Protein AF-A0A0B6YKN8-F1 (afdb_monomer_lite)

Foldseek 3Di:
DDDDDDPPPDDPPDDPCVVVPPPDDDDDPQPPPDPPDTDDDPPCCCVVVNDDDDDDDDDFKDWDFPDDQDPVNVVVVVVCDPPDPDDLCVDPSSNCRLVGTPFMWGPVCDDPNFTFGPRPVRPGDDDD

Sequence (128 aa):
NDTPIDGQTEPKKISPLKSLFNFAGRGSDASSSGPGVYTLESGTQEDTWGPVVCLHGQLELICVFHDVLQPDQVKALNQIGSNSLFHFSEDSYLADLPAKLVARYNAKACQDHICVDISPYQNHGTFA

pLDDT: mean 75.56, std 18.21, range [38.16, 95.94]

Organism: NCBI:txid1028688

Radius of gyration: 21.92 Å; chains: 1; bounding box: 47×51×51 Å

Secondary structure (DSSP, 8-state):
-PPP-----------GGGGTS------------STT-----TT-HHHHH-S-----S---EEEEESSPPPHHHHHHHHHT-TT----GGGSTTTTTHHHHEEEEEEEEEEETTEEEE-STT--PPPP-

Structure (mmCIF, N/CA/C/O backbone):
data_AF-A0A0B6YKN8-F1
#
_entry.id   AF-A0A0B6YKN8-F1
#
loop_
_atom_site.group_PDB
_atom_site.id
_atom_site.type_symbol
_atom_site.label_atom_id
_atom_site.label_alt_id
_atom_site.label_comp_id
_atom_site.label_asym_id
_atom_site.label_entity_id
_atom_site.label_seq_id
_atom_site.pdbx_P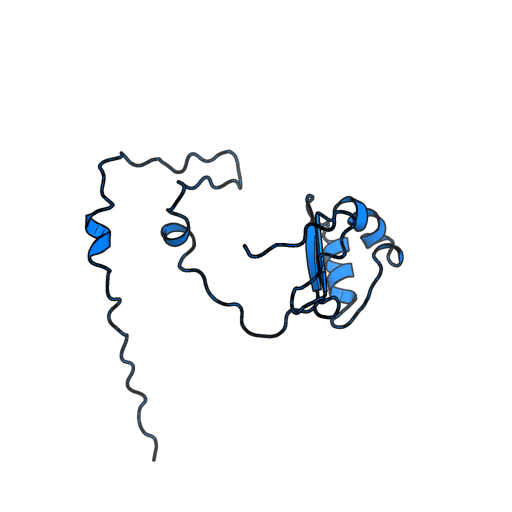DB_ins_code
_atom_site.Cartn_x
_atom_site.Cartn_y
_atom_site.Cartn_z
_atom_site.occupancy
_atom_site.B_iso_or_equiv
_atom_site.auth_seq_id
_atom_site.auth_comp_id
_atom_site.auth_asym_id
_atom_site.auth_atom_id
_atom_site.pdbx_PDB_model_num
ATOM 1 N N . ASN A 1 1 ? -29.385 37.904 -11.415 1.00 38.72 1 ASN A N 1
ATOM 2 C CA . ASN A 1 1 ? -30.184 37.481 -10.247 1.00 38.72 1 ASN A CA 1
ATOM 3 C C . ASN A 1 1 ? -29.341 36.530 -9.433 1.00 38.72 1 ASN A C 1
ATOM 5 O O . ASN A 1 1 ? -29.482 35.324 -9.576 1.00 38.72 1 ASN A O 1
ATOM 9 N N . ASP A 1 2 ? -28.439 37.094 -8.637 1.00 40.06 2 ASP A N 1
ATOM 10 C CA . ASP A 1 2 ? -27.585 36.345 -7.721 1.00 40.06 2 ASP A CA 1
ATOM 11 C C . ASP A 1 2 ? -28.316 36.227 -6.386 1.00 40.06 2 ASP A C 1
ATOM 13 O O . ASP A 1 2 ? -28.654 37.229 -5.755 1.00 40.06 2 ASP A O 1
ATOM 17 N N . THR A 1 3 ? -28.637 35.000 -5.993 1.00 44.31 3 THR A N 1
ATOM 18 C CA . THR A 1 3 ? -29.178 34.699 -4.665 1.00 44.31 3 THR A CA 1
ATOM 19 C C . THR A 1 3 ? -27.998 34.447 -3.721 1.00 44.31 3 THR A C 1
ATOM 21 O O . THR A 1 3 ? -27.109 33.679 -4.093 1.00 44.31 3 THR A O 1
ATOM 24 N N . PRO A 1 4 ? -27.935 35.053 -2.521 1.00 40.88 4 PRO A N 1
ATOM 25 C CA . PRO A 1 4 ? -26.862 34.767 -1.576 1.00 40.88 4 PRO A CA 1
ATOM 26 C C . PRO A 1 4 ? -27.065 33.373 -0.975 1.00 40.88 4 PRO A C 1
ATOM 28 O O . PRO A 1 4 ? -28.163 33.040 -0.529 1.00 40.88 4 PRO A O 1
ATOM 31 N N . ILE A 1 5 ? -26.003 32.568 -0.953 1.00 49.09 5 ILE A N 1
ATOM 32 C CA . ILE A 1 5 ? -25.959 31.290 -0.238 1.00 49.09 5 ILE A CA 1
ATOM 33 C C . ILE A 1 5 ? -25.779 31.626 1.246 1.00 49.09 5 ILE A C 1
ATOM 35 O O . ILE A 1 5 ? -24.720 32.099 1.656 1.00 49.09 5 ILE A O 1
ATOM 39 N N . ASP A 1 6 ? -26.845 31.444 2.023 1.00 45.25 6 ASP A N 1
ATOM 40 C CA . ASP A 1 6 ? -26.867 31.634 3.473 1.00 45.25 6 ASP A CA 1
ATOM 41 C C . ASP A 1 6 ? -25.912 30.627 4.134 1.00 45.25 6 ASP A C 1
ATOM 43 O O . ASP A 1 6 ? -26.119 29.413 4.086 1.00 45.25 6 ASP A O 1
ATOM 47 N N . GLY A 1 7 ? -24.821 31.137 4.705 1.00 52.66 7 GLY A N 1
ATOM 48 C CA . GLY A 1 7 ? -23.825 30.365 5.437 1.00 52.66 7 GLY A CA 1
ATOM 49 C C . GLY A 1 7 ? -24.338 29.983 6.820 1.00 52.66 7 GLY A C 1
ATOM 50 O O . GLY A 1 7 ? -23.845 30.498 7.823 1.00 52.66 7 GLY A O 1
ATOM 51 N N . GLN A 1 8 ? -25.311 29.074 6.887 1.00 38.16 8 GLN A N 1
ATOM 52 C CA . GLN A 1 8 ? -25.671 28.438 8.149 1.00 38.16 8 GLN A CA 1
ATOM 53 C C . GLN A 1 8 ? -24.605 27.411 8.520 1.00 38.16 8 GLN A C 1
ATOM 55 O O . GLN A 1 8 ? -24.595 26.275 8.051 1.00 38.16 8 GLN A O 1
ATOM 60 N N . THR A 1 9 ? -23.695 27.819 9.398 1.00 47.12 9 THR A N 1
ATOM 61 C CA . THR A 1 9 ? -22.888 26.905 10.200 1.00 47.12 9 THR A CA 1
ATOM 62 C C . THR A 1 9 ? -23.852 26.070 11.044 1.00 47.12 9 THR A C 1
ATOM 64 O O . THR A 1 9 ? -24.424 26.575 12.012 1.00 47.12 9 THR A O 1
ATOM 67 N N . GLU A 1 10 ? -24.075 24.807 10.672 1.00 41.91 10 GLU A N 1
ATOM 68 C CA . GLU A 1 10 ? -24.867 23.895 11.497 1.00 41.91 10 GLU A CA 1
ATOM 69 C C . GLU A 1 10 ? -24.273 23.849 12.916 1.00 41.91 10 GLU A C 1
ATOM 71 O O . GLU A 1 10 ? -23.067 23.611 13.082 1.00 41.91 10 GLU A O 1
ATOM 76 N N . PRO A 1 11 ? -25.079 24.064 13.970 1.00 43.78 11 PRO A N 1
ATOM 77 C CA . PRO A 1 11 ? -24.604 23.875 15.326 1.00 43.78 11 PRO A CA 1
ATOM 78 C C . PRO A 1 11 ? -24.245 22.398 15.493 1.00 43.78 11 PRO A C 1
ATOM 80 O O . PRO A 1 11 ? -25.113 21.529 15.400 1.00 43.78 11 PRO A O 1
ATOM 83 N N . LYS A 1 12 ? -22.959 22.111 15.745 1.00 45.19 12 LYS A N 1
ATOM 84 C CA . LYS A 1 12 ? -22.474 20.771 16.103 1.00 45.19 12 LYS A CA 1
ATOM 85 C C . LYS A 1 12 ? -23.339 20.242 17.246 1.00 45.19 12 LYS A C 1
ATOM 87 O O . LYS A 1 12 ? -23.183 20.665 18.391 1.00 45.19 12 LYS A O 1
ATOM 92 N N . LYS A 1 13 ? -24.264 19.329 16.939 1.00 44.94 13 LYS A N 1
ATOM 93 C CA . LYS A 1 13 ? -25.084 18.633 17.933 1.00 44.94 13 LYS A CA 1
ATOM 94 C C . LYS A 1 13 ? -24.160 17.724 18.730 1.00 44.94 13 LYS A C 1
ATOM 96 O O . LYS A 1 13 ? -23.827 16.616 18.325 1.00 44.94 13 LYS A O 1
ATOM 101 N N . ILE A 1 14 ? -23.687 18.244 19.854 1.00 57.59 14 ILE A N 1
ATOM 102 C CA . ILE A 1 14 ? -22.935 17.485 20.843 1.00 57.59 14 ILE A CA 1
ATOM 103 C C . ILE A 1 14 ? -23.893 16.422 21.390 1.00 57.59 14 ILE A C 1
ATOM 105 O O . ILE A 1 14 ? -24.891 16.752 22.026 1.00 57.59 14 ILE A O 1
ATOM 109 N N . SER A 1 15 ? -23.616 15.152 21.086 1.00 51.97 15 SER A N 1
ATOM 110 C CA . SER A 1 15 ? -24.403 14.019 21.579 1.00 51.97 15 SER A CA 1
ATOM 111 C C . SER A 1 15 ? -24.503 14.051 23.116 1.00 51.97 15 SER A C 1
ATOM 113 O O . SER A 1 15 ? -23.476 14.205 23.781 1.00 51.97 15 SER A O 1
ATOM 115 N N . PRO A 1 16 ? -25.697 13.865 23.710 1.00 48.59 16 PRO A N 1
ATOM 116 C CA . PRO A 1 16 ? -25.873 13.823 25.165 1.00 48.59 16 PRO A CA 1
ATOM 117 C C . PRO A 1 16 ? -25.160 12.628 25.824 1.00 48.59 16 PRO A C 1
ATOM 119 O O . PRO A 1 16 ? -24.949 12.625 27.035 1.00 48.59 16 PRO A O 1
ATOM 122 N N . LEU A 1 17 ? -24.713 11.64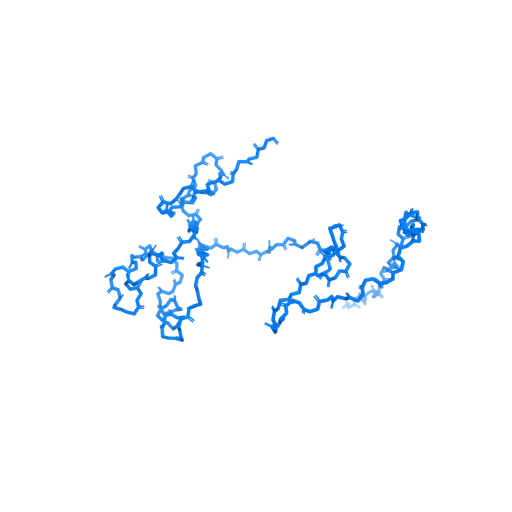2 25.036 1.00 54.06 17 LEU A N 1
ATOM 123 C CA . LEU A 1 17 ? -23.914 10.513 25.521 1.00 54.06 17 LEU A CA 1
ATOM 124 C C . LEU A 1 17 ? -22.479 10.903 25.914 1.00 54.06 17 LEU A C 1
ATOM 126 O O . LEU A 1 17 ? -21.827 10.134 26.617 1.00 54.06 17 LEU A O 1
ATOM 130 N N . LYS A 1 18 ? -22.002 12.110 25.564 1.00 53.00 18 LYS A N 1
ATOM 131 C CA . LYS A 1 18 ? -20.677 12.599 25.995 1.00 53.00 18 LYS A CA 1
ATOM 132 C C . LYS A 1 18 ? -20.538 12.731 27.515 1.00 53.00 18 LYS A C 1
ATOM 134 O O . LYS A 1 18 ? -19.426 12.747 28.022 1.00 53.00 18 LYS A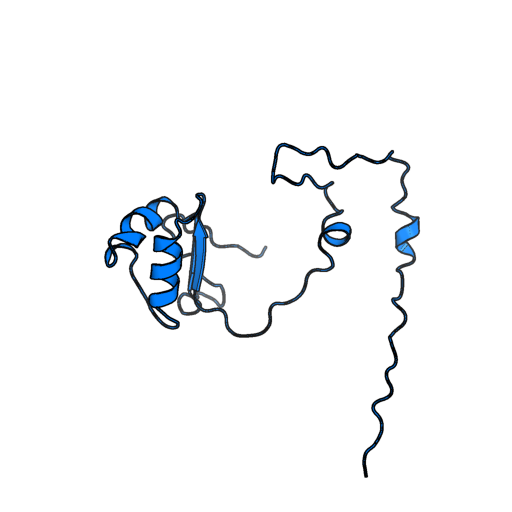 O 1
ATOM 139 N N . SER A 1 19 ? -21.649 12.801 28.252 1.00 52.69 19 SER A N 1
ATOM 140 C CA . SER A 1 19 ? -21.617 12.882 29.716 1.00 52.69 19 SER A CA 1
ATOM 141 C C . SER A 1 19 ? -21.469 11.523 30.408 1.00 52.69 19 SER A C 1
ATOM 143 O O . SER A 1 19 ? -21.087 11.502 31.575 1.00 52.69 19 SER A O 1
ATOM 145 N N . LEU A 1 20 ? -21.783 10.405 29.741 1.00 52.81 20 LEU A N 1
ATOM 146 C CA . LEU A 1 20 ? -21.832 9.082 30.384 1.00 52.81 20 LEU A CA 1
ATOM 147 C C . LEU A 1 20 ? -20.523 8.288 30.275 1.00 52.81 20 LEU A C 1
ATOM 149 O O . LEU A 1 20 ? -20.349 7.326 31.016 1.00 52.81 20 LEU A O 1
ATOM 153 N N . PHE A 1 21 ? -19.586 8.717 29.425 1.00 52.62 21 PHE A N 1
ATOM 154 C CA . PHE A 1 21 ? -18.243 8.128 29.338 1.00 52.62 21 PHE A CA 1
ATOM 155 C C . PHE A 1 21 ? -17.187 8.860 30.177 1.00 52.62 21 PHE A C 1
ATOM 157 O O . PHE A 1 21 ? -16.043 8.423 30.226 1.00 52.62 21 PHE A O 1
ATOM 164 N N . ASN A 1 22 ? -17.566 9.901 30.931 1.00 43.00 22 ASN A N 1
ATOM 165 C CA . ASN A 1 22 ? -16.721 10.467 31.987 1.00 43.00 22 ASN A CA 1
ATOM 166 C C . ASN A 1 22 ? -16.732 9.552 33.226 1.00 43.00 22 ASN A C 1
ATOM 168 O O . ASN A 1 22 ? -17.115 9.964 34.322 1.00 43.00 22 ASN A O 1
ATOM 172 N N . PHE A 1 23 ? -16.337 8.288 33.059 1.00 43.69 23 PHE A N 1
ATOM 173 C CA . PHE A 1 23 ? -15.939 7.473 34.194 1.00 43.69 23 PHE A CA 1
ATOM 174 C C . PHE A 1 23 ? -14.558 7.967 34.614 1.00 43.69 23 PHE A C 1
ATOM 176 O O . PHE A 1 23 ? -13.615 7.962 33.828 1.00 43.69 23 PHE A O 1
ATOM 183 N N . ALA A 1 24 ? -14.473 8.484 35.835 1.00 43.78 24 ALA A N 1
ATOM 184 C CA . ALA A 1 24 ? -13.266 9.044 36.415 1.00 43.78 24 ALA A CA 1
ATOM 185 C C . ALA A 1 24 ? -12.069 8.090 36.252 1.00 43.78 24 ALA A C 1
ATOM 187 O O . ALA A 1 24 ? -11.923 7.112 36.980 1.00 43.78 24 ALA A O 1
ATOM 188 N N . GLY A 1 25 ? -11.198 8.431 35.308 1.00 38.78 25 GLY A N 1
ATOM 189 C CA . GLY A 1 25 ? -9.927 7.784 35.041 1.00 38.78 25 GLY A CA 1
ATOM 190 C C . GLY A 1 25 ? -8.941 8.848 34.590 1.00 38.78 25 GLY A C 1
ATOM 191 O O . GLY A 1 25 ? -8.703 9.022 33.408 1.00 38.78 25 GLY A O 1
ATOM 192 N N . ARG A 1 26 ? -8.482 9.645 3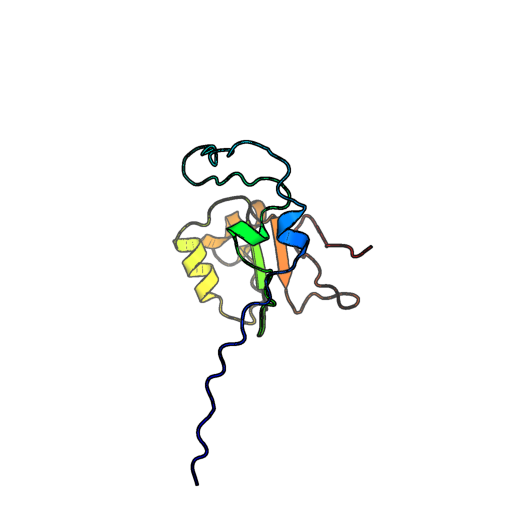5.558 1.00 40.41 26 ARG A N 1
ATOM 193 C CA . ARG A 1 26 ? -7.157 10.279 35.631 1.00 40.41 26 ARG A CA 1
ATOM 194 C C . ARG A 1 26 ? -6.372 10.266 34.308 1.00 40.41 26 ARG A C 1
ATOM 196 O O . ARG A 1 26 ? -5.899 9.208 33.911 1.00 40.41 26 ARG A O 1
ATOM 203 N N . GLY A 1 27 ? -6.209 11.450 33.706 1.00 49.28 27 GLY A N 1
ATOM 204 C CA . GLY A 1 27 ? -5.463 11.670 32.467 1.00 49.28 27 GLY A CA 1
ATOM 205 C C . GLY A 1 27 ? -4.268 10.735 32.331 1.00 49.28 27 GLY A C 1
ATOM 206 O O . GLY A 1 27 ? -3.322 10.800 33.115 1.00 49.28 27 GLY A O 1
ATOM 207 N N . SER A 1 28 ? -4.354 9.839 31.356 1.00 44.59 28 SER A N 1
ATOM 208 C CA . SER A 1 28 ? -3.186 9.153 30.847 1.00 44.59 28 SER A CA 1
ATOM 209 C C . SER A 1 28 ? -2.529 10.172 29.928 1.00 44.59 28 SER A C 1
ATOM 211 O O . SER A 1 28 ? -3.000 10.410 28.813 1.00 44.59 28 SER A O 1
ATOM 213 N N . ASP A 1 29 ? -1.489 10.835 30.435 1.00 45.66 29 ASP A N 1
ATOM 214 C CA . ASP A 1 29 ? -0.464 11.419 29.582 1.00 45.66 29 ASP A CA 1
ATOM 215 C C . ASP A 1 29 ? -0.221 10.419 28.454 1.00 45.66 29 ASP A C 1
ATOM 217 O O . ASP A 1 29 ? 0.034 9.248 28.742 1.00 45.66 29 ASP A O 1
ATOM 221 N N . ALA A 1 30 ? -0.373 10.838 27.196 1.00 54.28 30 ALA A N 1
ATOM 222 C CA . ALA A 1 30 ? 0.030 10.026 26.061 1.00 54.28 30 ALA A CA 1
ATOM 223 C C . ALA A 1 30 ? 1.505 9.676 26.285 1.00 54.28 30 ALA A C 1
ATOM 225 O O . ALA A 1 30 ? 2.394 10.487 26.025 1.00 54.28 30 ALA A O 1
ATOM 226 N N . SER A 1 31 ? 1.761 8.514 26.883 1.00 54.06 31 SER A N 1
ATOM 227 C CA . SER A 1 31 ? 3.099 8.083 27.230 1.00 54.06 31 SER A CA 1
ATOM 228 C C . SER A 1 31 ? 3.785 7.857 25.899 1.00 54.06 31 SER A C 1
ATOM 230 O O . SER A 1 31 ? 3.443 6.916 25.179 1.00 54.06 31 SER A O 1
ATOM 232 N N . SER A 1 32 ? 4.669 8.780 25.528 1.00 55.38 32 SER A N 1
ATOM 233 C CA . SER A 1 32 ? 5.405 8.706 24.280 1.00 55.38 32 SER A CA 1
ATOM 234 C C . SER A 1 32 ? 6.267 7.452 24.324 1.00 55.38 32 SER A C 1
ATOM 236 O O . SER A 1 32 ? 7.296 7.370 24.996 1.00 55.38 32 SER A O 1
ATOM 238 N N . SER A 1 33 ? 5.814 6.423 23.625 1.00 63.19 33 SER A N 1
ATOM 239 C CA . SER A 1 33 ? 6.543 5.182 23.428 1.00 63.19 33 SER A CA 1
ATOM 240 C C . SER A 1 33 ? 7.643 5.420 22.389 1.00 63.19 33 SER A C 1
ATOM 242 O O . SER A 1 33 ? 7.610 4.882 21.297 1.00 63.19 33 SER A O 1
ATOM 244 N N . GLY A 1 34 ? 8.617 6.272 22.708 1.00 68.19 34 GLY A N 1
ATOM 245 C CA . GLY A 1 34 ? 9.695 6.652 21.795 1.00 68.19 34 GLY A CA 1
ATOM 246 C C . GLY A 1 34 ? 9.297 7.696 20.735 1.00 68.19 34 GLY A C 1
ATOM 247 O O . GLY A 1 34 ? 8.121 8.029 20.567 1.00 68.19 34 GLY A O 1
ATOM 248 N N . PRO A 1 35 ? 10.287 8.275 20.033 1.00 75.25 35 PRO A N 1
ATOM 249 C CA . PRO A 1 35 ? 10.040 9.288 19.013 1.00 75.25 35 PRO A CA 1
ATOM 250 C C . PRO A 1 35 ? 9.221 8.711 17.851 1.00 75.25 35 PRO A C 1
ATOM 252 O O . PRO A 1 35 ? 9.609 7.719 17.242 1.00 75.25 35 PRO A O 1
ATOM 255 N N . GLY A 1 36 ? 8.093 9.354 17.538 1.00 73.81 36 GLY A N 1
ATOM 256 C CA . GLY A 1 36 ? 7.235 9.002 16.400 1.00 73.81 36 GLY A CA 1
ATOM 257 C C . GLY A 1 36 ? 6.173 7.933 16.670 1.00 73.81 36 GLY A C 1
ATOM 258 O O . GLY A 1 36 ? 5.413 7.618 15.757 1.00 73.81 36 GLY A O 1
ATOM 259 N N . VAL A 1 37 ? 6.072 7.399 17.892 1.00 79.94 37 VAL A N 1
ATOM 260 C CA . VAL A 1 37 ? 5.003 6.458 18.257 1.00 79.94 37 VAL A CA 1
ATOM 261 C C . VAL A 1 37 ? 3.983 7.156 19.150 1.00 79.94 37 VAL A C 1
ATOM 263 O O . VAL A 1 37 ? 4.322 7.704 20.200 1.00 79.94 37 VAL A O 1
ATOM 266 N N . TYR A 1 38 ? 2.720 7.093 18.739 1.00 78.19 38 TYR A N 1
ATOM 267 C CA . TYR A 1 38 ? 1.586 7.630 19.481 1.00 78.19 38 TYR A CA 1
ATOM 268 C C . TYR A 1 38 ? 0.764 6.464 20.021 1.00 78.19 38 TYR A C 1
ATOM 270 O O . TYR A 1 38 ? 0.231 5.669 19.248 1.00 78.19 38 TYR A O 1
ATOM 278 N N . THR A 1 39 ? 0.677 6.350 21.345 1.00 83.62 39 THR A N 1
ATOM 279 C CA . THR A 1 39 ? -0.212 5.379 21.994 1.00 83.62 39 THR A CA 1
ATOM 280 C C . THR A 1 39 ? -1.552 6.050 22.265 1.00 83.62 39 THR A C 1
ATOM 282 O O . THR A 1 39 ? -1.587 7.163 22.787 1.00 83.62 39 THR A O 1
ATOM 285 N N . LEU A 1 40 ? -2.643 5.377 21.902 1.00 85.69 40 LEU A N 1
ATOM 286 C CA . LEU A 1 40 ? -4.010 5.840 22.129 1.00 85.69 40 LEU A CA 1
ATOM 287 C C . LEU A 1 40 ? -4.749 4.846 23.009 1.00 85.69 40 LEU A C 1
ATOM 289 O O . LEU A 1 40 ? -4.553 3.634 22.893 1.00 85.69 40 LEU A O 1
ATOM 293 N N . GLU A 1 41 ? -5.626 5.365 23.860 1.00 86.12 41 GLU A N 1
ATOM 294 C CA . GLU A 1 41 ? -6.555 4.523 24.594 1.00 86.12 41 GLU A CA 1
ATOM 295 C C . GLU A 1 41 ? -7.573 3.924 23.620 1.00 86.12 41 GLU A C 1
ATOM 297 O O . GLU A 1 41 ? -8.113 4.611 22.745 1.00 86.12 41 GLU A O 1
ATOM 302 N N . SER A 1 42 ? -7.827 2.624 23.760 1.00 85.62 42 SER A N 1
ATOM 303 C CA . SER A 1 42 ? -8.810 1.930 22.931 1.00 85.62 42 SER A CA 1
ATOM 304 C C . SER A 1 42 ? -10.171 2.625 23.027 1.00 85.62 42 SER A C 1
ATOM 306 O O . SER A 1 42 ? -10.690 2.822 24.121 1.00 85.62 42 SER A O 1
ATOM 308 N N . GLY A 1 43 ? -10.751 2.995 21.886 1.00 86.06 43 GLY A N 1
ATOM 309 C CA . GLY A 1 43 ? -12.036 3.694 21.804 1.00 86.06 43 GLY A CA 1
ATOM 310 C C . GLY A 1 43 ? -11.938 5.221 21.709 1.00 86.06 43 GLY A C 1
ATOM 311 O O . GLY A 1 43 ? -12.957 5.855 21.460 1.00 86.06 43 GLY A O 1
ATOM 312 N N . THR A 1 44 ? -10.745 5.816 21.844 1.00 88.25 44 THR A N 1
ATOM 313 C CA . THR A 1 44 ? -10.527 7.281 21.757 1.00 88.25 44 THR A CA 1
ATOM 314 C C . THR A 1 44 ? -9.917 7.739 20.423 1.00 88.25 44 THR A C 1
ATOM 316 O O . THR A 1 44 ? -9.458 8.877 20.275 1.00 88.25 44 THR A O 1
ATOM 319 N N . GLN A 1 45 ? -9.904 6.859 19.415 1.00 87.88 45 GLN A N 1
ATOM 320 C CA . GLN A 1 45 ? -9.316 7.141 18.103 1.00 87.88 45 GLN A CA 1
ATOM 321 C C . GLN A 1 45 ? -10.025 8.301 17.399 1.00 87.88 45 GLN A C 1
ATOM 323 O O . GLN A 1 45 ? -9.354 9.174 16.859 1.00 87.88 45 GLN A O 1
ATOM 328 N N . GLU A 1 46 ? -11.360 8.354 17.439 1.00 87.00 46 GLU A N 1
ATOM 329 C CA . GLU A 1 46 ? -12.125 9.430 16.788 1.00 87.00 46 GLU A CA 1
ATOM 330 C C . GLU A 1 46 ? -11.940 10.790 17.473 1.00 87.00 46 GLU A C 1
ATOM 332 O O . GLU A 1 46 ? -11.966 11.824 16.807 1.00 87.00 46 GLU A O 1
ATOM 337 N N . ASP A 1 47 ? -11.698 10.806 18.786 1.00 86.38 47 ASP A N 1
ATOM 338 C CA . ASP A 1 47 ? -11.414 12.042 19.520 1.00 86.38 47 ASP A CA 1
ATOM 339 C C . ASP A 1 47 ? -10.043 12.616 19.142 1.00 86.38 47 ASP A C 1
ATOM 341 O O . ASP A 1 47 ? -9.866 13.835 19.103 1.00 86.38 47 ASP A O 1
ATOM 345 N N . THR A 1 48 ? -9.080 11.742 18.828 1.00 86.62 48 THR A N 1
ATOM 346 C CA . THR A 1 48 ? -7.705 12.146 18.506 1.00 86.62 48 THR A CA 1
ATOM 347 C C . THR A 1 48 ? -7.487 12.389 17.012 1.00 86.62 48 THR A C 1
ATOM 349 O O . THR A 1 48 ? -6.803 13.339 16.634 1.00 86.62 48 THR A O 1
ATOM 352 N N . TRP A 1 49 ? -8.049 11.544 16.145 1.00 86.81 49 TRP A N 1
ATOM 353 C CA . TRP A 1 49 ? -7.864 11.601 14.688 1.00 86.81 49 TRP A CA 1
ATOM 354 C C . TRP A 1 49 ? -9.022 12.279 13.952 1.00 86.81 49 TRP A C 1
ATOM 356 O O . TRP A 1 49 ?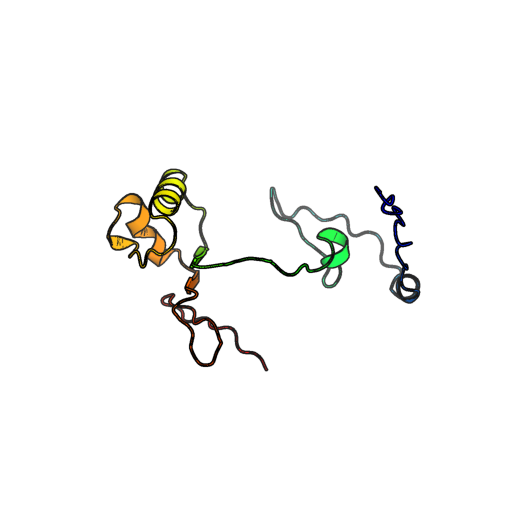 -8.889 12.611 12.775 1.00 86.81 49 TRP A O 1
ATOM 366 N N . GLY A 1 50 ? -10.133 12.531 14.642 1.00 89.50 50 GLY A N 1
ATOM 367 C CA . GLY A 1 50 ? -11.372 12.988 14.033 1.00 89.50 50 GLY A CA 1
ATOM 368 C C . GLY A 1 50 ? -12.251 11.828 13.549 1.00 89.50 50 GLY A C 1
ATOM 369 O O . GLY A 1 50 ? -11.867 10.660 13.631 1.00 89.50 50 GLY A O 1
ATOM 370 N N . PRO A 1 51 ? -13.457 12.141 13.049 1.00 87.44 51 PRO A N 1
ATOM 371 C CA . PRO A 1 51 ? -14.390 11.128 12.572 1.00 87.44 51 PRO A CA 1
ATOM 372 C C . PRO A 1 51 ? -13.840 10.401 11.339 1.00 87.44 51 PRO A C 1
ATOM 374 O O . PRO A 1 51 ? -13.124 10.991 10.526 1.00 87.44 51 PRO A O 1
ATOM 377 N N . VAL A 1 52 ? -14.243 9.141 11.151 1.00 85.56 52 VAL A N 1
ATOM 378 C CA . VAL A 1 52 ? -13.971 8.412 9.906 1.00 85.56 52 VAL A CA 1
ATOM 379 C C . VAL A 1 52 ? -14.627 9.148 8.738 1.00 85.56 52 VAL A C 1
ATOM 381 O O . VAL A 1 52 ? -15.819 9.458 8.768 1.00 85.56 52 VAL A O 1
ATOM 384 N N . VAL A 1 53 ? -13.847 9.419 7.692 1.00 88.38 53 VAL A N 1
ATOM 385 C CA . VAL A 1 53 ? -14.328 10.060 6.465 1.00 88.38 53 VAL A CA 1
ATOM 386 C C . VAL A 1 53 ? -14.200 9.111 5.285 1.00 88.38 53 VAL A C 1
ATOM 388 O O . VAL A 1 53 ? -13.186 8.435 5.114 1.00 88.38 53 VAL A O 1
ATOM 391 N N . CYS A 1 54 ? -15.228 9.077 4.440 1.00 87.81 54 CYS A N 1
ATOM 392 C CA . CYS A 1 54 ? -15.159 8.344 3.185 1.00 87.81 54 CYS A CA 1
ATOM 393 C C . CYS A 1 54 ? -14.165 9.031 2.242 1.00 87.81 54 CYS A C 1
ATOM 395 O O . CYS A 1 54 ? -14.253 10.239 1.993 1.00 87.81 54 CYS A O 1
ATOM 397 N N . LEU A 1 55 ? -13.246 8.252 1.676 1.00 86.88 55 LEU A N 1
ATOM 398 C CA . LEU A 1 55 ? -12.437 8.706 0.550 1.00 86.88 55 LEU A CA 1
ATOM 399 C C . LEU A 1 55 ? -13.335 8.852 -0.683 1.00 86.88 55 LEU A C 1
ATOM 401 O O . LEU A 1 55 ? -14.178 7.998 -0.952 1.00 86.88 55 LEU A O 1
ATOM 405 N N . HIS A 1 56 ? -13.145 9.935 -1.433 1.00 90.31 56 HIS A N 1
ATOM 406 C CA . HIS A 1 56 ? -13.873 10.206 -2.670 1.00 90.31 56 HIS A CA 1
ATOM 407 C C . HIS A 1 56 ? -12.898 10.204 -3.849 1.00 90.31 56 HIS A C 1
ATOM 409 O O . HIS A 1 56 ? -11.790 10.728 -3.738 1.00 90.31 56 HIS A O 1
ATOM 415 N N . GLY A 1 57 ? -13.323 9.650 -4.985 1.00 88.50 57 GLY A N 1
ATOM 416 C CA . GLY A 1 57 ? -12.517 9.567 -6.204 1.00 88.50 57 GLY A CA 1
ATOM 417 C C . GLY A 1 57 ? -12.115 8.137 -6.560 1.00 88.50 57 GLY A C 1
ATOM 418 O O . GLY A 1 57 ? -12.725 7.173 -6.101 1.00 88.50 57 GLY A O 1
ATOM 419 N N . GLN A 1 58 ? -11.112 8.012 -7.428 1.00 84.75 58 GLN A N 1
ATOM 420 C CA . GLN A 1 58 ? -10.618 6.727 -7.914 1.00 84.75 58 GLN A CA 1
ATOM 421 C C . GLN A 1 58 ? -9.330 6.347 -7.184 1.00 84.75 58 GLN A C 1
ATOM 423 O O . GLN A 1 58 ? -8.377 7.123 -7.145 1.00 84.75 58 GLN A O 1
ATOM 428 N N . LEU A 1 59 ? -9.306 5.133 -6.640 1.00 84.44 59 LEU A N 1
ATOM 429 C CA . LEU A 1 59 ? -8.094 4.465 -6.184 1.00 84.44 59 LEU A CA 1
ATOM 430 C C . LEU A 1 59 ? -7.796 3.344 -7.165 1.00 84.44 59 LEU A C 1
ATOM 432 O O . LEU A 1 59 ? -8.702 2.615 -7.562 1.00 84.44 59 LEU A O 1
ATOM 436 N N . GLU A 1 60 ? -6.539 3.214 -7.560 1.00 84.81 60 GLU A N 1
ATOM 437 C CA . GLU A 1 60 ? -6.158 2.244 -8.578 1.00 84.81 60 GLU A CA 1
ATOM 438 C C . GLU A 1 60 ? -5.212 1.182 -8.032 1.00 84.81 60 GLU A C 1
ATOM 440 O O . GLU A 1 60 ? -5.500 -0.007 -8.146 1.00 84.81 60 GLU A O 1
ATOM 445 N N . LEU A 1 61 ? -4.115 1.605 -7.406 1.00 87.31 61 LEU A N 1
ATOM 446 C CA . LEU A 1 61 ? -3.137 0.723 -6.791 1.00 87.31 61 LEU A CA 1
ATOM 447 C C . LEU A 1 61 ? -2.860 1.181 -5.361 1.00 87.31 61 LEU A C 1
ATOM 449 O O . LEU A 1 61 ? -2.561 2.349 -5.122 1.00 87.31 61 LEU A O 1
ATOM 453 N N . ILE A 1 62 ? -2.927 0.241 -4.425 1.00 90.50 62 ILE A N 1
ATOM 454 C CA . ILE A 1 62 ? -2.583 0.451 -3.021 1.00 90.50 62 ILE A CA 1
ATOM 455 C C . ILE A 1 62 ? -1.545 -0.598 -2.646 1.00 90.50 62 ILE A C 1
ATOM 457 O O . ILE A 1 62 ? -1.794 -1.791 -2.806 1.00 90.50 62 ILE A O 1
ATOM 461 N N . CYS A 1 63 ? -0.401 -0.160 -2.130 1.00 91.69 63 CYS A N 1
ATOM 462 C CA . CYS A 1 63 ? 0.646 -1.035 -1.611 1.00 91.69 63 CYS A CA 1
ATOM 463 C C . CYS A 1 63 ? 0.952 -0.649 -0.163 1.00 91.69 63 CYS A C 1
ATOM 465 O O . CYS A 1 63 ? 1.084 0.535 0.145 1.00 91.69 63 CYS A O 1
ATOM 467 N N . VAL A 1 64 ? 1.102 -1.646 0.705 1.00 93.62 64 VAL A N 1
ATOM 468 C CA . VAL A 1 64 ? 1.535 -1.474 2.096 1.00 93.62 64 VAL A CA 1
ATOM 469 C C . VAL A 1 64 ? 2.848 -2.219 2.277 1.00 93.62 64 VAL A C 1
ATOM 471 O O . VAL A 1 64 ? 2.942 -3.386 1.898 1.00 93.62 64 VAL A O 1
ATOM 474 N N . PHE A 1 65 ? 3.845 -1.562 2.863 1.00 94.44 65 PHE A N 1
ATOM 475 C CA . PHE A 1 65 ? 5.163 -2.136 3.128 1.00 94.44 65 PHE A CA 1
ATOM 476 C C . PHE A 1 65 ? 5.440 -2.162 4.630 1.00 94.44 65 PHE A C 1
ATOM 478 O O . PHE A 1 65 ? 5.001 -1.267 5.351 1.00 94.44 65 PHE A O 1
ATOM 485 N N . HIS A 1 66 ? 6.167 -3.178 5.100 1.00 94.06 66 HIS A N 1
ATOM 486 C CA . HIS A 1 66 ? 6.596 -3.271 6.505 1.00 94.06 66 HIS A CA 1
ATOM 487 C C . HIS A 1 66 ? 7.882 -2.490 6.807 1.00 94.06 66 HIS A C 1
ATOM 489 O O . HIS A 1 66 ? 8.262 -2.368 7.968 1.00 94.06 66 HIS A O 1
ATOM 495 N N . ASP A 1 67 ? 8.520 -1.937 5.775 1.00 95.19 67 ASP A N 1
ATOM 496 C CA . ASP A 1 67 ? 9.761 -1.174 5.867 1.00 95.19 67 ASP A CA 1
ATOM 497 C C . ASP A 1 67 ? 9.623 0.187 5.168 1.00 95.19 67 ASP A C 1
ATOM 499 O O . ASP A 1 67 ? 8.773 0.384 4.292 1.00 95.19 67 ASP A O 1
ATOM 503 N N . VAL A 1 68 ? 10.470 1.136 5.561 1.00 94.12 68 VAL A N 1
ATOM 504 C CA . VAL A 1 68 ? 10.464 2.502 5.035 1.00 94.12 68 VAL A CA 1
ATOM 505 C C . VAL A 1 68 ? 10.964 2.513 3.591 1.00 94.12 68 VAL A C 1
ATOM 507 O O . VAL A 1 68 ? 12.044 2.006 3.276 1.00 94.12 68 VAL A O 1
ATOM 510 N N . LEU A 1 69 ? 10.194 3.155 2.712 1.00 94.88 69 LEU A N 1
ATOM 511 C CA . LEU A 1 69 ? 10.578 3.342 1.316 1.00 94.88 69 LEU A CA 1
ATOM 512 C C . LEU A 1 69 ? 11.702 4.372 1.187 1.00 94.88 69 LEU A C 1
ATOM 514 O O . LEU A 1 69 ? 11.623 5.480 1.720 1.00 94.88 69 LEU A O 1
ATOM 518 N N . GLN A 1 70 ? 12.733 4.018 0.424 1.00 95.25 70 GLN A N 1
ATOM 519 C CA . GLN A 1 70 ? 13.834 4.920 0.110 1.00 95.25 70 GLN A CA 1
ATOM 520 C C . GLN A 1 70 ? 13.387 6.007 -0.881 1.00 95.25 70 GLN A C 1
ATOM 522 O O . GLN A 1 70 ? 12.510 5.760 -1.713 1.00 95.25 70 GLN A O 1
ATOM 527 N N . PRO A 1 71 ? 14.002 7.205 -0.870 1.00 95.94 71 PRO A N 1
ATOM 528 C CA . PRO A 1 71 ? 13.603 8.296 -1.760 1.00 95.94 71 PRO A CA 1
ATOM 529 C C . PRO A 1 71 ? 13.574 7.915 -3.245 1.00 95.94 71 PRO A C 1
ATOM 531 O O . PRO A 1 71 ? 12.695 8.365 -3.977 1.00 95.94 71 PRO A O 1
ATOM 534 N N . ASP A 1 72 ? 14.502 7.070 -3.695 1.00 94.75 72 ASP A N 1
ATOM 535 C CA . ASP A 1 72 ? 14.559 6.641 -5.095 1.00 94.75 72 ASP A CA 1
ATOM 536 C C . ASP A 1 72 ? 13.471 5.616 -5.439 1.00 94.75 72 ASP A C 1
ATOM 538 O O . ASP A 1 72 ? 12.893 5.697 -6.519 1.00 94.75 72 ASP A O 1
ATOM 542 N N . GLN A 1 73 ? 13.084 4.754 -4.490 1.00 94.44 73 GLN A N 1
ATOM 543 C CA . GLN A 1 73 ? 11.912 3.880 -4.628 1.00 94.44 73 GLN A CA 1
ATOM 544 C C . GLN A 1 73 ? 10.629 4.701 -4.773 1.00 94.44 73 GLN A C 1
ATOM 546 O O . GLN A 1 73 ? 9.811 4.428 -5.646 1.00 94.44 73 GLN A O 1
ATOM 551 N N . VAL A 1 74 ? 10.464 5.748 -3.958 1.00 93.62 74 VAL A N 1
ATOM 552 C CA . VAL A 1 74 ? 9.298 6.642 -4.037 1.00 93.62 74 VAL A CA 1
ATOM 553 C C . VAL A 1 74 ? 9.246 7.360 -5.388 1.00 93.62 74 VAL A C 1
ATOM 555 O O . VAL A 1 74 ? 8.179 7.448 -5.997 1.00 93.62 74 VAL A O 1
ATOM 558 N N . LYS A 1 75 ? 10.388 7.848 -5.892 1.00 94.00 75 LYS A N 1
ATOM 559 C CA . LYS A 1 75 ? 10.465 8.475 -7.222 1.00 94.00 75 LYS A CA 1
ATOM 560 C C . LYS A 1 75 ? 10.108 7.490 -8.334 1.00 94.00 75 LYS A C 1
ATOM 562 O O . LYS A 1 75 ? 9.300 7.842 -9.188 1.00 94.00 75 LYS A O 1
ATOM 567 N N . ALA A 1 76 ? 10.673 6.285 -8.311 1.00 92.00 76 ALA A N 1
ATOM 568 C CA . ALA A 1 76 ? 10.402 5.251 -9.306 1.00 92.00 76 ALA A CA 1
ATOM 569 C C . ALA A 1 76 ? 8.916 4.840 -9.310 1.00 92.00 76 ALA A C 1
ATOM 571 O O . ALA A 1 76 ? 8.283 4.823 -10.363 1.00 92.00 76 ALA A O 1
ATOM 572 N N . LEU A 1 77 ? 8.311 4.641 -8.130 1.00 90.62 77 LEU A N 1
ATOM 573 C CA . LEU A 1 77 ? 6.872 4.369 -7.995 1.00 90.62 77 LEU A CA 1
ATOM 574 C C . LEU A 1 77 ? 5.996 5.486 -8.576 1.00 90.62 77 LEU A C 1
ATOM 576 O O . LEU A 1 77 ? 4.988 5.202 -9.216 1.00 90.62 77 LEU A O 1
ATOM 580 N N . ASN A 1 78 ? 6.380 6.749 -8.387 1.00 89.44 78 ASN A N 1
ATOM 581 C CA . ASN A 1 78 ? 5.654 7.887 -8.953 1.00 89.44 78 ASN A CA 1
ATOM 582 C C . ASN A 1 78 ? 5.772 7.943 -10.492 1.00 89.44 78 ASN A C 1
ATOM 584 O O . ASN A 1 78 ? 4.810 8.269 -11.183 1.00 89.44 78 ASN A O 1
ATOM 588 N N . GLN A 1 79 ? 6.932 7.579 -11.049 1.00 89.81 79 GLN A N 1
ATOM 589 C CA . GLN A 1 79 ? 7.185 7.612 -12.498 1.00 89.81 79 GLN A CA 1
ATOM 590 C C . GLN A 1 79 ? 6.430 6.546 -13.292 1.00 89.81 79 GLN A C 1
ATOM 592 O O . GLN A 1 79 ? 6.139 6.766 -14.466 1.00 89.81 79 GLN A O 1
ATOM 597 N N . ILE A 1 80 ? 6.086 5.419 -12.667 1.00 86.56 80 ILE A N 1
ATOM 598 C CA . ILE A 1 80 ? 5.302 4.354 -13.301 1.00 86.56 80 ILE A CA 1
ATOM 599 C C . ILE A 1 80 ? 3.927 4.859 -13.790 1.00 86.56 80 ILE A C 1
ATOM 601 O O . ILE A 1 80 ? 3.391 4.338 -14.771 1.00 86.56 80 ILE A O 1
ATOM 605 N N . GLY A 1 81 ? 3.386 5.899 -13.147 1.00 75.81 81 GLY A N 1
ATOM 606 C CA . GLY A 1 81 ? 2.118 6.518 -13.516 1.00 75.81 81 GLY A CA 1
ATOM 607 C C . GLY A 1 81 ? 0.890 5.683 -13.143 1.00 75.81 81 GLY A C 1
ATOM 608 O O . GLY A 1 81 ? 0.981 4.559 -12.645 1.00 75.81 81 GLY A O 1
ATOM 609 N N . SER A 1 82 ? -0.290 6.257 -13.374 1.00 72.69 82 SER A N 1
ATOM 610 C CA . SER A 1 82 ? -1.557 5.540 -13.224 1.00 72.69 82 SER A CA 1
ATOM 611 C C . SER A 1 82 ? -1.762 4.542 -14.370 1.00 72.69 82 SER A C 1
ATOM 613 O O . SER A 1 82 ? -1.258 4.705 -15.478 1.00 72.69 82 SER A O 1
ATOM 615 N N . ASN A 1 83 ? -2.552 3.510 -14.119 1.00 69.75 83 ASN A N 1
ATOM 616 C CA . ASN A 1 83 ? -2.978 2.433 -15.011 1.00 69.75 83 ASN A CA 1
ATOM 617 C C . ASN A 1 83 ? -1.925 1.380 -15.340 1.00 69.75 83 ASN A C 1
ATOM 619 O O . ASN A 1 83 ? -2.196 0.504 -16.168 1.00 69.75 83 ASN A O 1
ATOM 623 N N . SER A 1 84 ? -0.778 1.404 -14.662 1.00 69.75 84 SER A N 1
ATOM 624 C CA . SER A 1 84 ? 0.312 0.469 -14.911 1.00 69.75 84 SER A CA 1
ATOM 625 C C . SER A 1 84 ? 0.197 -0.807 -14.073 1.00 69.75 84 SER A C 1
ATOM 627 O O . SER A 1 84 ? 0.188 -0.785 -12.841 1.00 69.75 84 SER A O 1
ATOM 629 N N . LEU A 1 85 ? 0.178 -1.956 -14.752 1.00 73.62 85 LEU A N 1
ATOM 630 C CA . LEU A 1 85 ? 0.308 -3.284 -14.140 1.00 73.62 85 LEU A CA 1
ATOM 631 C C . LEU A 1 85 ? 1.786 -3.630 -13.898 1.00 73.62 85 LEU A C 1
ATOM 633 O O . LEU A 1 85 ? 2.238 -4.716 -14.252 1.00 73.62 85 LEU A O 1
ATOM 637 N N . PHE A 1 86 ? 2.554 -2.691 -13.342 1.00 78.62 86 PHE A N 1
ATOM 638 C CA . PHE A 1 86 ? 4.002 -2.838 -13.245 1.00 78.62 86 PHE A CA 1
ATOM 639 C C . PHE A 1 86 ? 4.408 -4.003 -12.339 1.00 78.62 86 PHE A C 1
ATOM 641 O O . PHE A 1 86 ? 3.828 -4.235 -11.265 1.00 78.62 86 PHE A O 1
ATOM 648 N N . HIS A 1 87 ? 5.468 -4.696 -12.743 1.00 79.31 87 HIS A N 1
ATOM 649 C CA . HIS A 1 87 ? 6.150 -5.660 -11.897 1.00 79.31 87 HIS A CA 1
ATOM 650 C C . HIS A 1 87 ? 7.346 -4.978 -11.230 1.00 79.31 87 HIS A C 1
ATOM 652 O O . HIS A 1 87 ? 8.162 -4.353 -11.898 1.00 79.31 87 HIS A O 1
ATOM 658 N N . PHE A 1 88 ? 7.489 -5.122 -9.910 1.00 83.00 88 PHE A N 1
ATOM 659 C CA . PHE A 1 88 ? 8.617 -4.542 -9.165 1.00 83.00 88 PHE A CA 1
ATOM 660 C C . PHE A 1 88 ? 9.996 -4.971 -9.705 1.00 83.00 88 PHE A C 1
ATOM 662 O O . PHE A 1 88 ? 10.975 -4.263 -9.527 1.00 83.00 88 PHE A O 1
ATOM 669 N N . SER A 1 89 ? 10.074 -6.123 -10.372 1.00 75.31 89 SER A N 1
ATOM 670 C CA . SER A 1 89 ? 11.307 -6.705 -10.909 1.00 75.31 89 SER A CA 1
ATOM 671 C C . SER A 1 89 ? 11.834 -6.022 -12.174 1.00 75.31 89 SER A C 1
ATOM 673 O O . SER A 1 89 ? 12.943 -6.332 -12.595 1.00 75.31 89 SER A O 1
ATOM 675 N N . GLU A 1 90 ? 11.056 -5.137 -12.801 1.00 81.94 90 GLU A N 1
ATOM 676 C CA . GLU A 1 90 ? 11.461 -4.436 -14.028 1.00 81.94 90 GLU A CA 1
ATOM 677 C C . GLU A 1 90 ? 12.368 -3.230 -13.748 1.00 81.94 90 GLU A C 1
ATOM 679 O O . GLU A 1 90 ? 13.150 -2.832 -14.611 1.00 81.94 90 GLU A O 1
ATOM 684 N N . ASP A 1 91 ? 12.302 -2.676 -12.536 1.00 84.50 91 ASP A N 1
ATOM 685 C CA . ASP A 1 91 ? 13.090 -1.524 -12.113 1.00 84.50 91 ASP A CA 1
ATOM 686 C C . ASP A 1 91 ? 14.076 -1.935 -11.012 1.00 84.50 91 ASP A C 1
ATOM 688 O O . ASP A 1 91 ? 13.691 -2.447 -9.957 1.00 84.50 91 ASP A O 1
ATOM 692 N N . SER A 1 92 ? 15.367 -1.676 -11.235 1.00 88.69 92 SER A N 1
ATOM 693 C CA . SER A 1 92 ? 16.426 -1.974 -10.267 1.00 88.69 92 SER A CA 1
ATOM 694 C C . SER A 1 92 ? 16.226 -1.295 -8.911 1.00 88.69 92 SER A C 1
ATOM 696 O O . SER A 1 92 ? 16.644 -1.848 -7.897 1.00 88.69 92 SER A O 1
ATOM 698 N N . TYR A 1 93 ? 15.578 -0.127 -8.873 1.00 90.62 93 TYR A N 1
ATOM 699 C CA . TYR A 1 93 ? 15.266 0.571 -7.627 1.00 90.62 93 TYR A CA 1
ATOM 700 C C . TYR A 1 93 ? 14.145 -0.113 -6.842 1.00 90.62 93 TYR A C 1
ATOM 702 O O . TYR A 1 93 ? 14.058 0.071 -5.633 1.00 90.62 93 TYR A O 1
ATOM 710 N N . LEU A 1 94 ? 13.290 -0.888 -7.513 1.00 92.12 94 LEU A N 1
ATOM 711 C CA . LEU A 1 94 ? 12.095 -1.500 -6.934 1.00 92.12 94 LEU A CA 1
ATOM 712 C C . LEU A 1 94 ? 12.256 -2.998 -6.643 1.00 92.12 94 LEU A C 1
ATOM 714 O O . LEU A 1 94 ? 11.373 -3.594 -6.027 1.00 92.12 94 LEU A O 1
ATOM 718 N N . ALA A 1 95 ? 13.366 -3.607 -7.059 1.00 91.19 95 ALA A N 1
ATOM 719 C CA . ALA A 1 95 ? 13.568 -5.053 -7.031 1.00 91.19 95 ALA A CA 1
ATOM 720 C C . ALA A 1 95 ? 13.471 -5.694 -5.630 1.00 91.19 95 ALA A C 1
ATOM 722 O O . ALA A 1 95 ? 13.111 -6.865 -5.523 1.00 91.19 95 ALA A O 1
ATOM 723 N N . ASP A 1 96 ? 13.763 -4.955 -4.555 1.00 91.88 96 ASP A N 1
ATOM 724 C CA . ASP A 1 96 ? 13.679 -5.427 -3.164 1.00 91.88 96 ASP A CA 1
ATOM 725 C C . ASP A 1 96 ? 12.290 -5.232 -2.526 1.00 91.88 96 ASP A C 1
ATOM 727 O O . ASP A 1 96 ? 11.982 -5.849 -1.503 1.00 91.88 96 ASP A O 1
ATOM 731 N N . LEU A 1 97 ? 11.424 -4.410 -3.126 1.00 92.25 97 LEU A N 1
ATOM 732 C CA . LEU A 1 97 ? 10.099 -4.099 -2.587 1.00 92.25 97 LEU A CA 1
ATOM 733 C C . LEU A 1 97 ? 9.148 -5.298 -2.453 1.00 92.25 97 LEU A C 1
ATOM 735 O O . LEU A 1 97 ? 8.398 -5.315 -1.475 1.00 92.25 97 LEU A O 1
ATOM 739 N N . PRO A 1 98 ? 9.150 -6.322 -3.334 1.00 91.06 98 PRO A N 1
ATOM 740 C CA . PRO A 1 98 ? 8.293 -7.495 -3.163 1.00 91.06 98 PRO A CA 1
ATOM 741 C C . PRO A 1 98 ? 8.475 -8.198 -1.817 1.00 91.06 98 PRO A C 1
ATOM 743 O O . PRO A 1 98 ? 7.496 -8.641 -1.227 1.00 91.06 98 PRO A O 1
ATOM 746 N N . ALA A 1 99 ? 9.706 -8.262 -1.301 1.00 90.88 99 ALA A N 1
ATOM 747 C CA . ALA A 1 99 ? 9.996 -8.874 -0.002 1.00 90.88 99 ALA A CA 1
ATOM 748 C C . ALA A 1 99 ? 9.512 -8.015 1.183 1.00 90.88 99 ALA A C 1
ATOM 750 O O . ALA A 1 99 ? 9.347 -8.510 2.301 1.00 90.88 99 ALA A O 1
ATOM 751 N N . LYS A 1 100 ? 9.283 -6.721 0.939 1.00 93.31 100 LYS A N 1
ATOM 752 C CA . LYS A 1 100 ? 8.803 -5.738 1.918 1.00 93.31 100 LYS A CA 1
ATOM 753 C C . LYS A 1 100 ? 7.283 -5.581 1.920 1.00 93.31 100 LYS A C 1
ATOM 755 O O . LYS A 1 100 ? 6.730 -4.945 2.814 1.00 93.31 100 LYS A O 1
ATOM 760 N N . LEU A 1 101 ? 6.615 -6.119 0.906 1.00 92.75 101 LEU A N 1
ATOM 761 C CA . LEU A 1 101 ? 5.195 -5.930 0.655 1.00 92.75 101 LEU A CA 1
ATOM 762 C C . LEU A 1 101 ? 4.347 -6.744 1.638 1.00 92.75 101 LEU A C 1
ATOM 764 O O . LEU A 1 101 ? 4.498 -7.954 1.726 1.00 92.75 101 LEU A O 1
ATOM 768 N N . VAL A 1 102 ? 3.425 -6.087 2.334 1.00 93.38 102 VAL A N 1
ATOM 769 C CA . VAL A 1 102 ? 2.450 -6.715 3.243 1.00 93.38 102 VAL A CA 1
ATOM 770 C C . VAL A 1 102 ? 1.116 -6.947 2.541 1.00 93.38 102 VAL A C 1
ATOM 772 O O . VAL A 1 102 ? 0.482 -7.978 2.744 1.00 93.38 102 VAL A O 1
ATOM 775 N N . ALA A 1 103 ? 0.697 -5.981 1.724 1.00 92.62 103 ALA A N 1
ATOM 776 C CA . ALA A 1 103 ? -0.537 -6.038 0.955 1.00 92.62 103 ALA A CA 1
ATOM 777 C C . ALA A 1 103 ? -0.390 -5.240 -0.343 1.00 92.62 103 ALA A C 1
ATOM 779 O O . ALA A 1 103 ? 0.261 -4.189 -0.366 1.00 92.62 103 ALA A O 1
ATOM 780 N N . ARG A 1 104 ? -1.024 -5.715 -1.414 1.00 91.31 104 ARG A N 1
ATOM 781 C CA . ARG A 1 104 ? -1.132 -5.026 -2.698 1.00 91.31 104 ARG A CA 1
ATOM 782 C C . ARG A 1 104 ? -2.528 -5.219 -3.255 1.00 91.31 104 ARG A C 1
ATOM 784 O O . ARG A 1 104 ? -2.893 -6.317 -3.641 1.00 91.31 104 ARG A O 1
ATOM 791 N N . TYR A 1 105 ? -3.273 -4.134 -3.378 1.00 90.19 105 TYR A N 1
ATOM 792 C CA . TYR A 1 105 ? -4.588 -4.127 -4.003 1.00 90.19 105 TYR A CA 1
ATOM 793 C C . TYR A 1 105 ? -4.522 -3.378 -5.324 1.00 90.19 105 TYR A C 1
ATOM 795 O O . TYR A 1 105 ? -3.956 -2.287 -5.391 1.00 90.19 105 TYR A O 1
ATOM 803 N N . ASN A 1 106 ? -5.126 -3.946 -6.365 1.00 87.19 106 ASN A N 1
ATOM 804 C CA . ASN A 1 106 ? -5.361 -3.258 -7.627 1.00 87.19 106 ASN A CA 1
ATOM 805 C C . ASN A 1 106 ? -6.868 -3.240 -7.903 1.00 87.19 106 ASN A C 1
ATOM 807 O O . ASN A 1 106 ? -7.511 -4.280 -7.802 1.00 87.19 106 ASN A O 1
ATOM 811 N N . ALA A 1 107 ? -7.429 -2.095 -8.288 1.00 83.12 107 ALA A N 1
ATOM 812 C CA . ALA A 1 107 ? -8.858 -1.956 -8.582 1.00 83.12 107 ALA A CA 1
ATOM 813 C C . ALA A 1 107 ? -9.342 -2.839 -9.751 1.00 83.12 107 ALA A C 1
ATOM 815 O O . ALA A 1 107 ? -10.537 -3.082 -9.892 1.00 83.12 107 ALA A O 1
ATOM 816 N N . LYS A 1 108 ? -8.423 -3.326 -10.595 1.00 83.94 108 LYS A N 1
ATOM 817 C CA . LYS A 1 108 ? -8.701 -4.299 -11.665 1.00 83.94 108 LYS A CA 1
ATOM 818 C C . LYS A 1 108 ? -8.670 -5.753 -11.173 1.00 83.94 108 LYS A C 1
ATOM 820 O O . LYS A 1 108 ? -9.124 -6.635 -11.894 1.00 83.94 108 LYS A O 1
ATOM 825 N N . ALA A 1 109 ? -8.139 -6.011 -9.978 1.00 84.25 109 ALA A N 1
ATOM 826 C CA . ALA A 1 109 ? -8.065 -7.327 -9.351 1.00 84.25 109 ALA A CA 1
ATOM 827 C C . ALA A 1 109 ? -9.178 -7.462 -8.301 1.00 84.25 109 ALA A C 1
ATOM 829 O O . ALA A 1 109 ? -8.936 -7.408 -7.096 1.00 84.25 109 ALA A O 1
ATOM 830 N N . CYS A 1 110 ? -10.412 -7.609 -8.780 1.00 81.62 110 CYS A N 1
ATOM 831 C CA . CYS A 1 110 ? -11.585 -7.797 -7.934 1.00 81.62 110 CYS A CA 1
ATOM 832 C C . CYS A 1 110 ? -12.224 -9.156 -8.207 1.00 81.62 110 CYS A C 1
ATOM 834 O O . CYS A 1 110 ? -12.381 -9.554 -9.361 1.00 81.62 110 CYS A O 1
ATOM 836 N N . GLN A 1 111 ? -12.644 -9.826 -7.141 1.00 82.81 111 GLN A N 1
ATOM 837 C CA . GLN A 1 111 ? -13.450 -11.037 -7.196 1.00 82.81 111 GLN A CA 1
ATOM 838 C C . GLN A 1 111 ? -14.679 -10.818 -6.317 1.00 82.81 111 GLN A C 1
ATOM 840 O O . GLN A 1 111 ? -14.551 -10.328 -5.200 1.00 82.81 111 GLN A O 1
ATOM 845 N N . ASP A 1 112 ? -15.870 -11.121 -6.837 1.00 84.69 112 ASP A N 1
ATOM 846 C CA . ASP A 1 112 ? -17.135 -10.984 -6.098 1.00 84.69 112 ASP A CA 1
ATOM 847 C C . ASP A 1 112 ? -17.335 -9.589 -5.470 1.00 84.69 112 ASP A C 1
ATOM 849 O O . ASP A 1 112 ? -17.829 -9.443 -4.357 1.00 84.69 112 ASP A O 1
ATOM 853 N N . HIS A 1 113 ? -16.933 -8.542 -6.202 1.00 80.62 113 HIS A N 1
ATOM 854 C CA . HIS A 1 113 ? -16.961 -7.134 -5.770 1.00 80.62 113 HIS A CA 1
ATOM 855 C C . HIS A 1 113 ? -16.033 -6.782 -4.593 1.00 80.62 113 HIS A C 1
ATOM 857 O O . HIS A 1 113 ? -16.118 -5.677 -4.057 1.00 80.62 113 HIS A O 1
ATOM 863 N N . ILE A 1 114 ? -15.111 -7.675 -4.234 1.00 82.94 114 ILE A N 1
ATOM 864 C CA . ILE A 1 114 ? -14.087 -7.458 -3.214 1.00 82.94 114 ILE A CA 1
ATOM 865 C C . ILE A 1 114 ? -12.732 -7.299 -3.907 1.00 82.94 114 ILE A C 1
ATOM 867 O O . ILE A 1 114 ? -12.372 -8.081 -4.789 1.00 82.94 114 ILE A O 1
ATOM 871 N N . CYS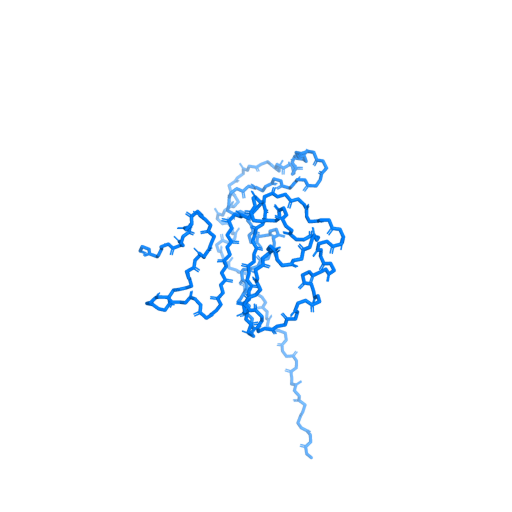 A 1 115 ? -11.966 -6.280 -3.512 1.00 82.75 115 CYS A N 1
ATOM 872 C CA . CYS A 1 115 ? -10.587 -6.127 -3.964 1.00 82.75 115 CYS A CA 1
ATOM 873 C C . CYS A 1 115 ? -9.724 -7.254 -3.385 1.00 82.75 115 CYS A C 1
ATOM 875 O O . CYS A 1 115 ? -9.666 -7.455 -2.172 1.00 82.75 115 CYS A O 1
ATOM 877 N N . VAL A 1 116 ? -9.014 -7.955 -4.258 1.00 87.50 116 VAL A N 1
ATOM 878 C CA . VAL A 1 116 ? -8.161 -9.093 -3.917 1.00 87.50 116 VAL A CA 1
ATOM 879 C C . VAL A 1 116 ? -6.733 -8.579 -3.689 1.00 87.50 116 VAL A C 1
ATOM 881 O O . VAL A 1 116 ? -6.114 -8.006 -4.581 1.00 87.50 116 VAL A O 1
ATOM 884 N N . ASP A 1 117 ? -6.217 -8.750 -2.472 1.00 90.06 117 ASP A N 1
ATOM 885 C CA . ASP A 1 117 ? -4.786 -8.676 -2.120 1.00 90.06 117 ASP A CA 1
ATOM 886 C C . ASP A 1 117 ? -3.909 -9.609 -2.979 1.00 90.06 117 ASP A C 1
ATOM 888 O O . ASP A 1 117 ? -3.722 -10.789 -2.697 1.00 90.06 117 ASP A O 1
ATOM 892 N N . ILE A 1 118 ? -3.306 -9.055 -4.017 1.00 88.69 118 ILE A N 1
ATOM 893 C CA . ILE A 1 118 ? -2.380 -9.757 -4.906 1.00 88.69 118 ILE A CA 1
ATOM 894 C C . ILE A 1 118 ? -0.944 -9.816 -4.353 1.00 88.69 118 ILE A C 1
ATOM 896 O O . ILE A 1 118 ? -0.004 -10.082 -5.107 1.00 88.69 118 ILE A O 1
ATOM 900 N N . SER A 1 119 ? -0.733 -9.541 -3.061 1.00 88.50 119 SER A N 1
ATOM 901 C CA . SER A 1 119 ? 0.541 -9.828 -2.401 1.00 88.50 119 SER A CA 1
ATOM 902 C C . SER A 1 119 ? 0.775 -11.343 -2.268 1.00 88.50 119 SER A C 1
ATOM 904 O O . SER A 1 119 ? -0.175 -12.129 -2.323 1.00 88.50 119 SER A O 1
ATOM 906 N N . PRO A 1 120 ? 2.024 -11.786 -2.026 1.00 83.94 120 PRO A N 1
ATOM 907 C CA . PRO A 1 120 ? 2.312 -13.192 -1.737 1.00 83.94 120 PRO A CA 1
ATOM 908 C C . PRO A 1 120 ? 1.564 -13.761 -0.520 1.00 83.94 120 PRO A C 1
ATOM 910 O O . PRO A 1 120 ? 1.500 -14.978 -0.374 1.00 83.94 120 PRO A O 1
ATOM 913 N N . TYR A 1 121 ? 1.030 -12.903 0.355 1.00 84.50 121 TYR A N 1
ATOM 914 C CA . TYR A 1 121 ? 0.381 -13.308 1.599 1.00 84.50 121 TYR A CA 1
ATOM 915 C C . TYR A 1 121 ? -1.139 -13.468 1.478 1.00 84.50 121 TYR A C 1
ATOM 917 O O . TYR A 1 121 ? -1.724 -14.126 2.331 1.00 84.50 121 TYR A O 1
ATOM 925 N N . GLN A 1 122 ? -1.766 -12.908 0.433 1.00 79.69 122 GLN A N 1
ATOM 926 C CA . GLN A 1 122 ? -3.208 -13.030 0.166 1.00 79.69 122 GLN A CA 1
ATOM 927 C C . GLN A 1 122 ? -4.084 -12.705 1.391 1.00 79.69 122 GLN A C 1
ATOM 929 O O . GLN A 1 122 ? -5.056 -13.398 1.696 1.00 79.69 122 GLN A O 1
ATOM 934 N N . ASN A 1 123 ? -3.749 -11.627 2.106 1.00 78.62 123 ASN A N 1
ATOM 935 C CA . ASN A 1 123 ? -4.429 -11.187 3.325 1.00 78.62 123 ASN A CA 1
ATOM 936 C C . ASN A 1 123 ? -5.740 -10.450 2.997 1.00 78.62 123 ASN A C 1
ATOM 938 O O . ASN A 1 123 ? -5.947 -9.299 3.390 1.00 78.62 123 ASN A O 1
ATOM 942 N N . HIS A 1 124 ? -6.615 -11.092 2.224 1.00 77.25 124 HIS A N 1
ATOM 943 C CA . HIS A 1 124 ? -7.906 -10.540 1.838 1.00 77.25 124 HIS A CA 1
ATOM 944 C C . HIS A 1 124 ? -8.769 -10.279 3.070 1.00 77.25 124 HIS A C 1
ATOM 946 O O . HIS A 1 124 ? -9.000 -11.176 3.881 1.00 77.25 124 HIS A O 1
ATOM 952 N N . GLY A 1 125 ? -9.283 -9.056 3.196 1.00 69.38 125 GLY A N 1
ATOM 953 C CA . GLY A 1 125 ? -10.297 -8.757 4.199 1.00 69.38 125 GLY A CA 1
ATOM 954 C C . GLY A 1 125 ? -11.571 -9.553 3.919 1.00 69.38 125 GLY A C 1
ATOM 955 O O . GLY A 1 125 ? -12.084 -9.539 2.802 1.00 69.38 125 GLY A O 1
ATOM 956 N N . THR A 1 126 ? -12.095 -10.234 4.934 1.00 69.06 126 THR A N 1
ATOM 957 C CA . THR A 1 126 ? -13.416 -10.868 4.884 1.00 69.06 126 THR A CA 1
ATOM 958 C C . THR A 1 126 ? -14.417 -10.002 5.634 1.00 69.06 126 THR A C 1
ATOM 960 O O . THR A 1 126 ? -14.131 -9.562 6.749 1.00 69.06 126 THR A O 1
ATOM 963 N N . PHE A 1 127 ? -15.600 -9.799 5.064 1.00 60.78 127 PHE A N 1
ATOM 964 C CA . PHE A 1 127 ? -16.741 -9.267 5.806 1.00 60.78 127 PHE A CA 1
ATOM 965 C C . PHE A 1 127 ? -17.509 -10.452 6.406 1.00 60.78 127 PHE A C 1
ATOM 967 O O . PHE A 1 127 ? -17.825 -11.395 5.680 1.00 60.78 127 PHE A O 1
ATOM 974 N N . ALA A 1 128 ? -17.734 -10.426 7.721 1.00 45.88 128 ALA A N 1
ATOM 975 C CA . ALA A 1 128 ? -18.555 -11.396 8.448 1.00 45.88 128 ALA A CA 1
ATOM 976 C C . ALA A 1 128 ? -19.956 -10.830 8.696 1.00 45.88 128 ALA A C 1
ATOM 978 O O . ALA A 1 128 ? -20.050 -9.599 8.915 1.00 45.88 128 ALA A O 1
#